Protein AF-A0A8J6Z1E7-F1 (afdb_monomer)

Foldseek 3Di:
DFFEAAEEECVVVDDPVVCVVVNHHYQFKWKADPPDIATEPPRADPVRVVVVCVVHPDHIDIDDGDPVSVVVVVVVVVVPGDYYDYDYDDPVVD

Solvent-accessible surface area (backbone atoms only — not comparable to full-atom values): 5698 Å² total; per-residue (Å²): 132,84,48,69,39,41,34,37,35,51,87,70,75,68,57,66,70,59,34,61,77,67,62,47,45,71,48,44,28,32,42,29,57,91,91,47,73,30,39,42,79,77,69,39,47,76,66,55,48,54,58,48,55,77,73,48,93,65,86,66,48,75,45,76,55,54,72,64,60,54,49,57,50,50,58,58,45,60,78,77,31,80,43,75,50,76,57,66,77,59,76,92,81,94

Mean predicted aligned error: 3.38 Å

Sequence (94 aa):
MKKIAWITDSTCYAEKDWLEAHHIHVVPLSVIFGEESFKEGEQITTEEFYERMKRTKTLPKTSQPSIGDFISLYERLAAEYEQGIAIHLSSGIS

pLDDT: mean 93.84, std 4.99, range [58.25, 98.38]

Structure (mmCIF, N/CA/C/O backbone):
data_AF-A0A8J6Z1E7-F1
#
_entry.id   AF-A0A8J6Z1E7-F1
#
loop_
_atom_site.group_PDB
_atom_site.id
_atom_site.type_symbol
_atom_site.label_atom_id
_atom_site.label_alt_id
_atom_site.label_comp_id
_atom_site.label_asym_id
_atom_site.label_entity_id
_atom_site.label_seq_id
_atom_site.pdbx_PDB_ins_code
_atom_site.Cartn_x
_atom_site.Cartn_y
_atom_site.Cartn_z
_atom_site.occupancy
_atom_site.B_iso_or_equiv
_atom_site.auth_seq_id
_atom_site.auth_comp_id
_atom_site.auth_asym_id
_atom_site.auth_atom_id
_atom_site.pdbx_PDB_model_num
ATOM 1 N N . MET A 1 1 ? -20.335 2.011 19.655 1.00 58.25 1 MET A N 1
ATOM 2 C CA . MET A 1 1 ? -19.693 0.966 18.825 1.00 58.25 1 MET A CA 1
ATOM 3 C C . MET A 1 1 ? -18.203 1.246 18.819 1.00 58.25 1 MET A C 1
ATOM 5 O O . MET A 1 1 ? -17.861 2.421 18.783 1.00 58.25 1 MET A O 1
ATOM 9 N N . LYS A 1 2 ? -17.347 0.220 18.895 1.00 74.06 2 LY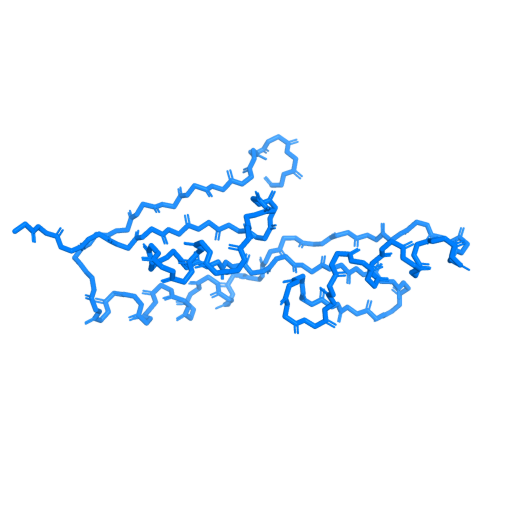S A N 1
ATOM 10 C CA . LYS A 1 2 ? -15.890 0.414 18.830 1.00 74.06 2 LYS A CA 1
ATOM 11 C C . LYS A 1 2 ? -15.506 0.946 17.452 1.00 74.06 2 LYS A C 1
ATOM 13 O O . LYS A 1 2 ? -16.015 0.439 16.452 1.00 74.06 2 LYS A O 1
ATOM 18 N N . LYS A 1 3 ? -14.647 1.963 17.392 1.00 91.56 3 LYS A N 1
ATOM 19 C CA . LYS A 1 3 ? -14.185 2.535 16.120 1.00 91.56 3 LYS A CA 1
ATOM 20 C C . LYS A 1 3 ? -13.125 1.605 15.515 1.00 91.56 3 LYS A C 1
ATOM 22 O O . LYS A 1 3 ? -12.072 1.409 16.120 1.00 91.56 3 LYS A O 1
ATOM 27 N N . ILE A 1 4 ? -13.427 1.017 14.357 1.00 96.50 4 ILE A N 1
ATOM 28 C CA . ILE A 1 4 ? -12.547 0.084 13.634 1.00 96.50 4 ILE A CA 1
ATOM 29 C C . ILE A 1 4 ? -11.818 0.846 12.526 1.00 96.50 4 ILE A C 1
ATOM 31 O O . ILE A 1 4 ? -12.463 1.528 11.732 1.00 96.50 4 ILE A O 1
ATO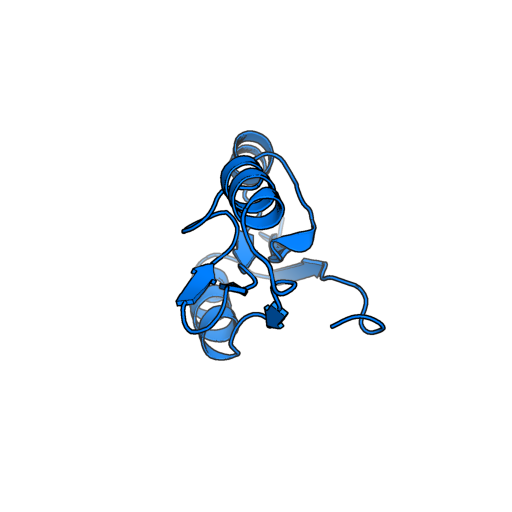M 35 N N . ALA A 1 5 ? -10.492 0.729 12.474 1.00 97.81 5 ALA A N 1
ATOM 36 C CA . ALA A 1 5 ? -9.692 1.152 11.335 1.00 97.81 5 ALA A CA 1
ATOM 37 C C . ALA A 1 5 ? -9.685 0.040 10.283 1.00 97.81 5 ALA A C 1
ATOM 39 O O . ALA A 1 5 ? -9.271 -1.085 10.570 1.00 97.81 5 ALA A O 1
ATOM 40 N N . TRP A 1 6 ? -10.122 0.358 9.069 1.00 97.94 6 TRP A N 1
ATOM 41 C CA . TRP A 1 6 ? -10.011 -0.535 7.921 1.00 97.94 6 TRP A CA 1
ATOM 42 C C . TRP A 1 6 ? -8.711 -0.238 7.192 1.00 97.94 6 TRP A C 1
ATOM 44 O O . TRP A 1 6 ? -8.481 0.903 6.795 1.00 97.94 6 TRP A O 1
ATOM 54 N N . ILE A 1 7 ? -7.856 -1.246 7.056 1.00 98.38 7 ILE A N 1
ATOM 55 C CA . ILE A 1 7 ? -6.545 -1.120 6.424 1.00 98.38 7 ILE A CA 1
ATOM 56 C C . ILE A 1 7 ? -6.464 -2.072 5.233 1.00 98.38 7 ILE A C 1
ATOM 58 O O . ILE A 1 7 ? -6.939 -3.207 5.294 1.00 98.38 7 ILE A O 1
ATOM 62 N N . THR A 1 8 ? -5.828 -1.623 4.161 1.00 97.50 8 THR A N 1
ATOM 63 C CA . THR A 1 8 ? -5.424 -2.469 3.039 1.00 97.50 8 THR A CA 1
ATOM 64 C C . THR A 1 8 ? -4.098 -1.977 2.457 1.00 97.50 8 THR A C 1
ATOM 66 O O . THR A 1 8 ? -3.446 -1.103 3.032 1.00 97.50 8 THR A O 1
ATOM 69 N N . ASP A 1 9 ? -3.670 -2.552 1.344 1.00 96.38 9 ASP A N 1
ATOM 70 C CA . ASP A 1 9 ? -2.507 -2.111 0.582 1.00 96.38 9 ASP A CA 1
ATOM 71 C C . ASP A 1 9 ? -2.900 -1.705 -0.849 1.00 96.38 9 ASP A C 1
ATOM 73 O O . ASP A 1 9 ? -4.051 -1.874 -1.267 1.00 96.38 9 ASP A O 1
ATOM 77 N N . SER A 1 10 ? -1.973 -1.093 -1.592 1.00 94.88 10 SER A N 1
ATOM 78 C CA . SER A 1 10 ? -2.263 -0.527 -2.922 1.00 94.88 10 SER A CA 1
ATOM 79 C C . SER A 1 10 ? -2.743 -1.557 -3.947 1.00 94.88 10 SER A C 1
ATOM 81 O O . SER A 1 10 ? -3.336 -1.173 -4.956 1.00 94.88 10 SER A O 1
ATOM 83 N N . THR A 1 11 ? -2.575 -2.857 -3.687 1.00 94.69 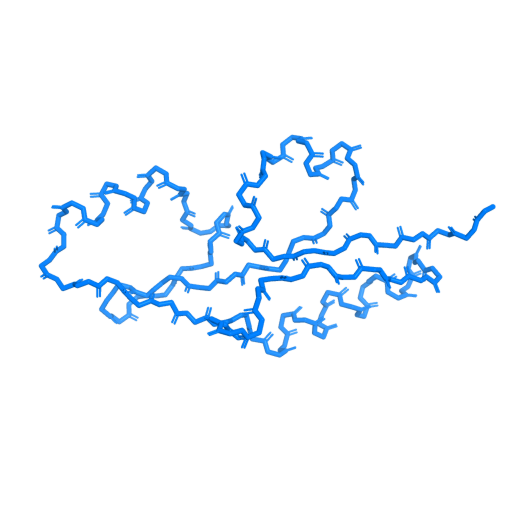11 THR A N 1
ATOM 84 C CA . THR A 1 11 ? -3.004 -3.916 -4.613 1.00 94.69 11 THR A CA 1
ATOM 85 C C . THR A 1 11 ? -4.515 -4.135 -4.645 1.00 94.69 11 THR A C 1
ATOM 87 O O . THR A 1 11 ? -5.010 -4.887 -5.485 1.00 94.69 11 THR A O 1
ATOM 90 N N . CYS A 1 12 ? -5.275 -3.465 -3.773 1.00 94.00 12 CYS A N 1
ATOM 91 C CA . CYS A 1 12 ? -6.73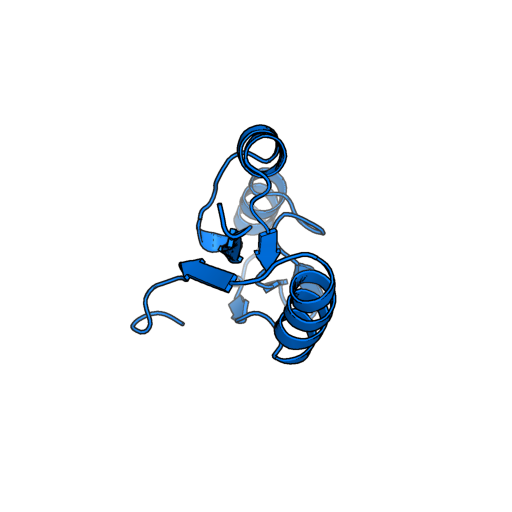5 -3.505 -3.812 1.00 94.00 12 CYS A CA 1
ATOM 92 C C . CYS A 1 12 ? -7.333 -2.808 -5.048 1.00 94.00 12 CYS A C 1
ATOM 94 O O . CYS A 1 12 ? -8.478 -3.097 -5.394 1.00 94.00 12 CYS A O 1
ATOM 96 N N . TYR A 1 13 ? -6.582 -1.899 -5.692 1.00 89.06 13 TYR A N 1
ATOM 97 C CA . TYR A 1 13 ? -7.018 -1.089 -6.842 1.00 89.06 13 TYR A CA 1
ATOM 98 C C . TYR A 1 13 ? -8.402 -0.435 -6.662 1.00 89.06 13 TYR A C 1
ATOM 100 O O . TYR A 1 13 ? -9.160 -0.282 -7.619 1.00 89.06 13 TYR A O 1
ATOM 108 N N . ALA A 1 14 ? -8.753 -0.065 -5.428 1.00 92.31 14 ALA A N 1
ATOM 109 C CA . ALA A 1 14 ? -9.993 0.640 -5.144 1.00 92.31 14 ALA A CA 1
ATOM 110 C C . ALA A 1 14 ? -9.876 2.125 -5.517 1.00 92.31 14 ALA A C 1
ATOM 112 O O . ALA A 1 14 ? -8.833 2.750 -5.322 1.00 92.31 14 ALA A O 1
ATOM 113 N N . GLU A 1 15 ? -10.973 2.696 -6.014 1.00 91.94 15 GLU A N 1
ATOM 114 C CA . GLU A 1 15 ? -11.052 4.116 -6.358 1.00 91.94 15 GLU A CA 1
ATOM 115 C C . GLU A 1 15 ? -10.795 5.000 -5.132 1.00 91.94 15 GLU A C 1
ATOM 117 O O . GLU A 1 15 ? -11.339 4.760 -4.046 1.00 91.94 15 GLU A O 1
ATOM 122 N N . LYS A 1 16 ? -10.005 6.062 -5.316 1.00 91.38 16 LYS A N 1
ATOM 123 C CA . LYS A 1 16 ? -9.597 6.967 -4.233 1.00 91.38 16 LYS A CA 1
ATOM 124 C C . LYS A 1 16 ? -10.795 7.563 -3.489 1.00 91.38 16 LYS A C 1
ATOM 126 O O . LYS A 1 16 ? -10.843 7.498 -2.264 1.00 91.38 16 LYS A O 1
ATOM 131 N N . ASP A 1 17 ? -11.793 8.050 -4.222 1.00 95.75 17 ASP A N 1
ATOM 132 C CA . ASP A 1 17 ? -12.999 8.649 -3.637 1.00 95.75 17 ASP A CA 1
ATOM 133 C C . ASP A 1 17 ? -13.781 7.641 -2.782 1.00 95.75 17 ASP A C 1
ATOM 135 O O . ASP A 1 17 ? -14.372 7.993 -1.760 1.00 95.75 17 ASP A O 1
ATOM 139 N N . TRP A 1 18 ? -13.764 6.361 -3.167 1.00 96.31 18 TRP A N 1
ATOM 140 C CA . TRP A 1 18 ? -14.420 5.302 -2.408 1.00 96.31 18 TRP A CA 1
ATOM 141 C C . TRP A 1 18 ? -13.664 4.990 -1.115 1.00 96.31 18 TRP A C 1
ATOM 143 O O . TRP A 1 18 ? -14.289 4.877 -0.058 1.00 96.31 18 TRP A O 1
ATOM 153 N N . LEU A 1 19 ? -12.333 4.899 -1.178 1.00 96.19 19 LEU A N 1
ATOM 154 C CA . LEU A 1 19 ? -11.476 4.706 -0.004 1.00 96.19 19 LEU A CA 1
ATOM 155 C C . LEU A 1 19 ? -11.654 5.845 1.009 1.00 96.19 19 LEU A C 1
ATOM 157 O O . LEU A 1 19 ? -11.843 5.590 2.201 1.00 96.19 1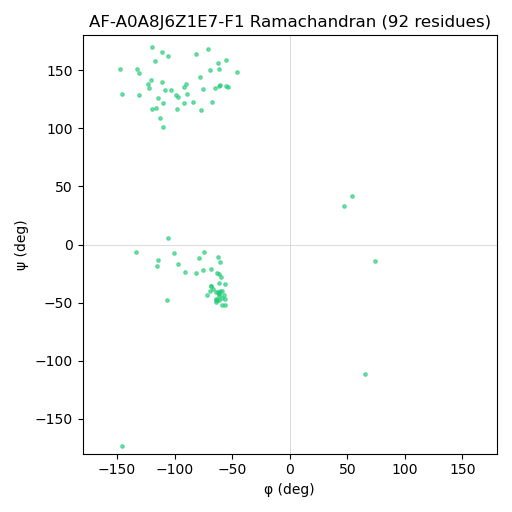9 LEU A O 1
ATOM 161 N N . GLU A 1 20 ? -11.659 7.091 0.531 1.00 95.94 20 GLU A N 1
ATOM 162 C CA . GLU A 1 20 ? -11.847 8.287 1.356 1.00 95.94 20 GLU A CA 1
ATOM 163 C C . GLU A 1 20 ? -13.239 8.323 2.001 1.00 95.94 20 GLU A C 1
ATOM 165 O O . GLU A 1 20 ? -13.346 8.515 3.216 1.00 95.94 20 GLU A O 1
ATOM 170 N N . ALA A 1 21 ? -14.297 8.058 1.226 1.00 97.44 21 ALA A N 1
ATOM 171 C CA . ALA A 1 21 ? -15.677 8.039 1.717 1.00 97.44 21 ALA A CA 1
ATOM 172 C C . ALA A 1 21 ? -15.930 6.977 2.803 1.00 97.44 21 ALA A C 1
ATOM 174 O O . ALA A 1 21 ? -16.833 7.143 3.625 1.00 97.44 21 ALA A O 1
ATOM 175 N N . HIS A 1 22 ? -15.140 5.900 2.824 1.00 96.62 22 HIS A N 1
ATOM 176 C CA . HIS A 1 22 ? -15.261 4.807 3.795 1.00 96.62 22 HIS A CA 1
ATOM 177 C C . HIS A 1 22 ? -14.165 4.821 4.872 1.00 96.62 22 HIS A C 1
ATOM 179 O O . HIS A 1 22 ? -14.118 3.910 5.700 1.00 96.62 22 HIS A O 1
ATOM 185 N N . HIS A 1 23 ? -13.308 5.849 4.897 1.00 95.88 23 HIS A N 1
ATOM 186 C CA . HIS A 1 23 ? -12.189 5.979 5.838 1.00 95.88 23 HIS A CA 1
ATOM 187 C C . HIS A 1 23 ? -11.252 4.756 5.852 1.00 95.88 23 HIS A C 1
ATOM 189 O O . HIS A 1 23 ? -10.823 4.300 6.919 1.00 95.88 23 HIS A O 1
ATOM 195 N N . ILE A 1 24 ? -10.949 4.218 4.670 1.00 97.69 24 ILE A N 1
ATOM 196 C CA . ILE A 1 24 ? -10.043 3.079 4.497 1.00 97.69 24 ILE A CA 1
ATOM 197 C C . ILE A 1 24 ? -8.617 3.599 4.324 1.00 97.69 24 ILE A C 1
ATOM 199 O O . ILE A 1 24 ? -8.349 4.476 3.505 1.00 97.69 24 ILE A O 1
ATOM 203 N N . HIS A 1 25 ? -7.694 3.045 5.104 1.00 97.31 25 HIS A N 1
ATOM 204 C CA . HIS A 1 25 ? -6.286 3.428 5.101 1.00 97.31 25 HIS A CA 1
ATOM 205 C C . HIS A 1 25 ? -5.495 2.471 4.214 1.00 97.31 25 HIS A C 1
ATOM 207 O O . HIS A 1 25 ? -5.554 1.257 4.402 1.00 97.31 25 HIS A O 1
ATOM 213 N N . VAL A 1 26 ? -4.743 3.011 3.261 1.00 96.88 26 VAL A N 1
ATOM 214 C CA . VAL A 1 26 ? -3.954 2.224 2.307 1.00 96.88 26 VAL A CA 1
ATOM 215 C C . VAL A 1 26 ? -2.472 2.360 2.631 1.00 96.88 26 VAL A C 1
ATOM 217 O O . VAL A 1 26 ? -1.984 3.470 2.834 1.00 96.88 26 VAL A O 1
ATOM 220 N N . VAL A 1 27 ? -1.755 1.236 2.667 1.00 96.94 27 VAL A N 1
ATOM 221 C CA . VAL A 1 27 ? -0.288 1.211 2.704 1.00 96.94 27 VAL A CA 1
ATOM 222 C C . VAL A 1 27 ? 0.234 0.969 1.282 1.00 96.94 27 VAL A C 1
ATOM 224 O O . VAL A 1 27 ? -0.038 -0.093 0.718 1.00 96.94 27 VAL A O 1
ATOM 227 N N . PRO A 1 28 ? 0.967 1.912 0.670 1.00 95.50 28 PRO A N 1
ATOM 228 C CA . PRO A 1 28 ? 1.396 1.762 -0.714 1.00 95.50 28 PRO A CA 1
ATOM 229 C C . PRO A 1 28 ? 2.547 0.760 -0.849 1.00 95.50 28 PRO A C 1
ATOM 231 O O . PRO A 1 28 ? 3.548 0.837 -0.129 1.00 95.50 28 PRO A O 1
ATOM 234 N N . LEU A 1 29 ? 2.441 -0.149 -1.818 1.00 95.62 29 LEU A N 1
ATOM 235 C CA . LEU A 1 29 ? 3.597 -0.870 -2.349 1.00 95.62 29 LEU A CA 1
ATOM 236 C C . LEU A 1 29 ? 4.456 0.084 -3.182 1.00 95.62 29 LEU A C 1
ATOM 238 O O . LEU A 1 29 ? 4.053 1.202 -3.515 1.00 95.62 29 LEU A O 1
ATOM 242 N N . SER A 1 30 ? 5.662 -0.365 -3.525 1.00 95.50 30 SER A N 1
ATOM 243 C CA . SER A 1 30 ? 6.526 0.361 -4.454 1.00 95.50 30 SER A CA 1
ATOM 244 C C . SER A 1 30 ? 6.680 -0.374 -5.779 1.00 95.50 30 SER A C 1
ATOM 246 O O . SER A 1 30 ? 6.878 -1.591 -5.814 1.00 95.50 30 SER A O 1
ATOM 248 N N . VAL A 1 31 ? 6.662 0.392 -6.866 1.00 95.56 31 VAL A N 1
ATOM 249 C CA . VAL A 1 31 ? 7.042 -0.043 -8.210 1.00 95.56 31 VAL A CA 1
ATOM 250 C C . VAL A 1 31 ? 8.425 0.498 -8.534 1.00 95.56 31 VAL A C 1
ATOM 252 O O . VAL A 1 31 ? 8.706 1.682 -8.357 1.00 95.56 31 VAL A O 1
ATOM 255 N N . ILE A 1 32 ? 9.281 -0.376 -9.052 1.00 95.56 32 ILE A N 1
ATOM 256 C CA . ILE A 1 32 ? 10.685 -0.097 -9.329 1.00 95.56 32 ILE A CA 1
ATOM 257 C C . ILE A 1 32 ? 10.930 -0.189 -10.836 1.00 95.56 32 ILE A C 1
ATOM 259 O O . ILE A 1 32 ? 10.811 -1.260 -11.441 1.00 95.56 32 ILE A O 1
ATOM 263 N N . PHE A 1 33 ? 11.325 0.933 -11.434 1.00 95.00 33 PHE A N 1
ATOM 264 C CA . PHE A 1 33 ? 11.768 1.036 -12.823 1.00 95.00 33 PHE A CA 1
ATOM 265 C C . PHE A 1 33 ? 13.273 1.315 -12.856 1.00 95.00 33 PHE A C 1
ATOM 267 O O . PHE A 1 33 ? 13.711 2.449 -12.679 1.00 95.00 33 PHE A O 1
ATOM 274 N N . GLY A 1 34 ? 14.080 0.281 -13.108 1.00 91.12 34 GLY A N 1
ATOM 275 C CA . GLY A 1 34 ? 15.538 0.416 -13.064 1.00 91.12 34 GLY A CA 1
ATOM 276 C C . GLY A 1 34 ? 16.016 0.724 -11.644 1.00 91.12 34 GLY A C 1
ATOM 277 O O . GLY A 1 34 ? 15.914 -0.138 -10.775 1.00 91.12 34 GLY A O 1
ATOM 278 N N . GLU A 1 35 ? 16.526 1.936 -11.428 1.00 91.69 35 GLU A N 1
ATOM 279 C CA . GLU A 1 35 ? 16.987 2.431 -10.119 1.00 91.69 35 GLU A CA 1
ATOM 280 C C . GLU A 1 35 ? 15.960 3.344 -9.428 1.00 91.69 35 GLU A C 1
ATOM 282 O O . GLU A 1 35 ? 16.137 3.722 -8.272 1.00 91.69 35 GLU A O 1
ATOM 287 N N . GLU A 1 36 ? 14.879 3.701 -10.121 1.00 93.88 36 GLU A N 1
ATOM 288 C CA . GLU A 1 36 ? 13.846 4.587 -9.596 1.00 93.88 36 GLU A CA 1
ATOM 289 C C . GLU A 1 36 ? 12.734 3.775 -8.921 1.00 93.88 36 GLU A C 1
ATOM 291 O O . GLU A 1 36 ? 12.256 2.787 -9.482 1.00 93.88 36 GLU A O 1
ATOM 296 N N . SER A 1 37 ? 12.295 4.215 -7.739 1.00 95.00 37 SER A N 1
ATOM 297 C CA . SER A 1 37 ? 11.229 3.586 -6.951 1.00 95.00 37 SER A CA 1
ATOM 298 C C . SER A 1 37 ? 10.100 4.580 -6.696 1.00 95.00 37 SER A C 1
ATOM 300 O O . SER A 1 37 ? 10.358 5.720 -6.310 1.00 95.00 37 SER A O 1
ATOM 302 N N . PHE A 1 38 ? 8.859 4.138 -6.884 1.00 95.69 38 PHE A N 1
ATOM 303 C CA . PHE A 1 38 ? 7.652 4.954 -6.767 1.00 95.69 38 PHE A CA 1
ATOM 304 C C . PHE A 1 38 ? 6.626 4.245 -5.892 1.00 95.69 38 PHE A C 1
ATOM 306 O O . PHE A 1 38 ? 6.284 3.099 -6.173 1.00 95.69 38 PHE A O 1
ATOM 313 N N . LYS A 1 39 ? 6.093 4.927 -4.877 1.00 95.06 39 LYS A N 1
ATOM 314 C CA . LYS A 1 39 ? 4.921 4.469 -4.125 1.00 95.06 39 LYS A CA 1
ATOM 315 C C . LYS A 1 39 ? 3.680 4.496 -5.015 1.00 95.06 39 LYS A C 1
ATOM 317 O O . LYS A 1 39 ? 3.328 5.544 -5.564 1.00 95.06 39 LYS A O 1
ATOM 322 N N . GLU A 1 40 ? 3.025 3.352 -5.165 1.00 94.00 40 GLU A N 1
ATOM 323 C CA . GLU A 1 40 ? 1.807 3.219 -5.967 1.00 94.00 40 GLU A CA 1
ATOM 324 C C . GLU A 1 40 ? 0.682 4.097 -5.418 1.00 94.00 40 GLU A C 1
ATOM 326 O O . GLU A 1 40 ? 0.470 4.164 -4.208 1.00 94.00 40 GLU A O 1
ATOM 331 N N . GLY A 1 41 ? -0.036 4.790 -6.304 1.00 89.25 41 GLY A N 1
ATOM 332 C CA . GLY A 1 41 ? -1.161 5.656 -5.935 1.00 89.25 41 GLY A CA 1
ATOM 333 C C . GLY A 1 41 ? -0.767 6.983 -5.274 1.00 89.25 41 GLY A C 1
ATOM 334 O O . GLY A 1 41 ? -1.593 7.892 -5.216 1.00 89.25 41 GLY A O 1
ATOM 335 N N . GLU A 1 42 ? 0.485 7.131 -4.826 1.00 92.06 42 GLU A N 1
ATOM 336 C CA . GLU A 1 42 ? 1.022 8.376 -4.257 1.00 92.06 42 GLU A CA 1
ATOM 337 C C . GLU A 1 42 ? 1.983 9.093 -5.212 1.00 92.06 42 GLU A C 1
ATOM 339 O O . GLU A 1 42 ? 1.887 10.303 -5.407 1.00 92.06 42 GLU A O 1
ATOM 344 N N . GLN A 1 43 ? 2.930 8.351 -5.789 1.00 95.62 43 GLN A N 1
ATOM 345 C CA . GLN A 1 43 ? 4.010 8.882 -6.630 1.00 95.62 43 GLN A CA 1
ATOM 346 C C . GLN A 1 43 ? 3.914 8.425 -8.087 1.00 95.62 43 GLN A C 1
ATOM 348 O O . GLN A 1 43 ? 4.628 8.957 -8.934 1.00 95.62 43 GLN A O 1
ATOM 353 N N . ILE A 1 44 ? 3.082 7.422 -8.367 1.00 94.12 44 ILE A N 1
ATOM 354 C CA . ILE A 1 44 ? 2.787 6.948 -9.717 1.00 94.12 44 ILE A CA 1
ATOM 355 C C . ILE A 1 44 ? 1.329 6.497 -9.787 1.00 94.12 44 ILE A C 1
ATOM 357 O O . ILE A 1 44 ? 0.877 5.717 -8.940 1.00 94.12 44 ILE A O 1
ATOM 361 N N . THR A 1 45 ? 0.585 6.982 -10.781 1.00 91.88 45 THR A N 1
ATOM 362 C CA . THR A 1 45 ? -0.781 6.497 -11.029 1.00 91.88 45 THR A CA 1
ATOM 363 C C . THR A 1 45 ? -0.772 5.195 -11.824 1.00 91.88 45 THR A C 1
ATOM 365 O O . THR A 1 45 ? 0.219 4.823 -12.460 1.00 91.88 45 THR A O 1
ATOM 368 N N . THR A 1 46 ? -1.900 4.488 -11.826 1.00 89.50 46 THR A N 1
ATOM 369 C CA . THR A 1 46 ? -2.076 3.284 -12.643 1.00 89.50 46 THR A CA 1
ATOM 370 C C . THR A 1 46 ? -1.883 3.585 -14.134 1.00 89.50 46 THR A C 1
ATOM 372 O O . THR A 1 46 ? -1.223 2.821 -14.840 1.00 89.50 46 THR A O 1
ATOM 375 N N . GLU A 1 47 ? -2.380 4.721 -14.622 1.00 91.50 47 GLU A N 1
ATOM 376 C CA . GLU A 1 47 ? -2.210 5.162 -16.011 1.00 91.50 47 GLU A CA 1
ATOM 377 C C . GLU A 1 47 ? -0.737 5.423 -16.342 1.00 91.50 47 GLU A C 1
ATOM 379 O O . GLU A 1 47 ? -0.231 4.929 -17.354 1.00 91.50 47 GLU A O 1
ATOM 384 N N . GLU A 1 48 ? -0.032 6.157 -15.479 1.00 93.31 48 GLU A N 1
ATOM 385 C CA . GLU A 1 48 ? 1.394 6.457 -15.641 1.00 93.31 48 GLU A CA 1
ATOM 386 C C . GLU A 1 48 ? 2.245 5.186 -15.627 1.00 93.31 48 GLU A C 1
ATOM 388 O O . GLU A 1 48 ? 3.160 5.038 -16.444 1.00 93.31 48 GLU A O 1
ATOM 393 N N . PHE A 1 49 ? 1.919 4.241 -14.744 1.00 93.31 49 PHE A N 1
ATOM 394 C CA . PHE A 1 49 ? 2.553 2.930 -14.692 1.00 93.31 49 PHE A CA 1
ATOM 395 C C . PHE A 1 49 ? 2.441 2.197 -16.029 1.00 93.31 49 PHE A C 1
ATOM 397 O O . PHE A 1 49 ? 3.460 1.770 -16.582 1.00 93.31 49 PHE A O 1
ATOM 404 N N . TYR A 1 50 ? 1.233 2.088 -16.588 1.00 92.06 50 TYR A N 1
ATOM 405 C CA . TYR A 1 50 ? 1.028 1.407 -17.867 1.00 92.06 50 TYR A CA 1
ATOM 406 C C . TYR A 1 50 ? 1.687 2.147 -19.037 1.00 92.06 50 TYR A C 1
ATOM 408 O O . TYR A 1 50 ? 2.267 1.503 -19.916 1.00 92.06 50 TYR A O 1
ATOM 416 N N . GLU A 1 51 ? 1.665 3.480 -19.057 1.00 94.19 51 GLU A N 1
ATOM 417 C CA . GLU A 1 51 ? 2.366 4.264 -20.080 1.00 94.19 51 GLU A CA 1
ATOM 418 C C . GLU A 1 51 ? 3.886 4.084 -20.016 1.00 94.19 51 GLU A C 1
ATOM 420 O O . GLU A 1 51 ? 4.541 3.927 -21.053 1.00 94.19 51 GLU A O 1
ATOM 425 N N . ARG A 1 52 ? 4.462 4.044 -18.812 1.00 93.06 52 ARG A N 1
ATOM 426 C CA . ARG A 1 52 ? 5.895 3.800 -18.620 1.00 93.06 52 ARG A CA 1
ATOM 427 C C . ARG A 1 52 ? 6.270 2.364 -18.970 1.00 93.06 52 ARG A C 1
ATOM 429 O O . ARG A 1 52 ? 7.281 2.154 -19.640 1.00 93.06 52 ARG A O 1
ATOM 436 N N . MET A 1 53 ? 5.438 1.388 -18.603 1.00 93.06 53 MET A N 1
ATOM 437 C CA . MET A 1 53 ? 5.635 -0.027 -18.930 1.00 93.06 53 MET A CA 1
ATOM 438 C C . MET A 1 53 ? 5.740 -0.256 -20.443 1.00 93.06 53 MET A C 1
ATOM 440 O O . MET A 1 53 ? 6.649 -0.955 -20.881 1.00 93.06 53 MET A O 1
ATOM 444 N N . LYS A 1 54 ? 4.887 0.389 -21.254 1.00 92.88 54 LYS A N 1
ATOM 445 C CA . LYS A 1 54 ? 4.931 0.292 -22.729 1.00 92.88 54 LYS A CA 1
ATOM 446 C C . LYS A 1 54 ? 6.255 0.768 -23.338 1.00 92.88 54 LYS A C 1
ATOM 448 O O . LYS A 1 54 ? 6.612 0.345 -24.435 1.00 92.88 54 LYS A O 1
ATOM 453 N N . ARG A 1 55 ? 6.955 1.688 -22.670 1.00 91.25 55 ARG A N 1
ATOM 454 C CA . ARG A 1 55 ? 8.175 2.342 -23.182 1.00 91.25 55 ARG A CA 1
ATOM 455 C C . ARG A 1 55 ? 9.458 1.697 -22.668 1.00 91.25 55 ARG A C 1
ATOM 457 O O . ARG A 1 55 ? 10.532 1.931 -23.220 1.00 91.25 55 ARG A O 1
ATOM 464 N N . THR A 1 56 ? 9.355 0.912 -21.606 1.00 87.62 56 THR A N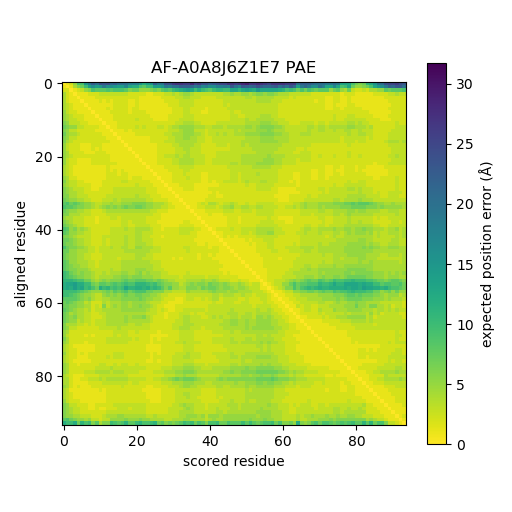 1
ATOM 465 C CA . THR A 1 56 ? 10.494 0.342 -20.902 1.00 87.62 56 THR A CA 1
ATOM 466 C C . THR A 1 56 ? 10.874 -1.019 -21.489 1.00 87.62 56 THR A C 1
ATOM 468 O O . THR A 1 56 ? 10.021 -1.844 -21.801 1.00 87.62 56 THR A O 1
ATOM 471 N N . LYS A 1 57 ? 12.180 -1.273 -21.641 1.00 87.44 57 LYS A N 1
ATOM 472 C CA . LYS A 1 57 ? 12.696 -2.543 -22.190 1.00 87.44 57 LYS A CA 1
ATOM 473 C C . LYS A 1 57 ? 12.760 -3.674 -21.160 1.00 87.44 57 LYS A C 1
ATOM 475 O O . LYS A 1 57 ? 12.750 -4.840 -21.538 1.00 87.44 57 LYS A O 1
ATOM 480 N N . THR A 1 58 ? 12.857 -3.327 -19.880 1.00 89.12 58 THR A N 1
ATOM 481 C CA . THR A 1 58 ? 13.038 -4.267 -18.769 1.00 89.12 58 THR A CA 1
ATOM 482 C C . THR A 1 58 ? 11.814 -4.235 -17.878 1.00 89.12 58 THR A C 1
ATOM 484 O O . THR A 1 58 ? 11.458 -3.169 -17.397 1.00 89.12 58 THR A O 1
ATOM 487 N N . LEU A 1 59 ? 11.193 -5.382 -17.610 1.00 92.00 59 LEU A N 1
ATOM 488 C CA . LEU A 1 59 ? 10.004 -5.413 -16.760 1.00 92.00 59 LEU A CA 1
ATOM 489 C C . LEU A 1 59 ? 10.260 -4.731 -15.402 1.00 92.00 59 LEU A C 1
ATOM 491 O O . LEU A 1 59 ? 11.316 -4.968 -14.799 1.00 92.00 59 LEU A O 1
ATOM 495 N N . PRO A 1 60 ? 9.321 -3.888 -14.930 1.00 93.19 60 PRO A N 1
ATOM 496 C CA . PRO A 1 60 ? 9.424 -3.305 -13.606 1.00 93.19 60 PRO A CA 1
ATOM 497 C C . PRO A 1 60 ? 9.385 -4.404 -12.548 1.00 93.19 60 PRO A C 1
ATOM 499 O O . PRO A 1 60 ? 8.850 -5.495 -12.765 1.00 93.19 60 PRO A O 1
ATOM 502 N N . LYS A 1 61 ? 9.952 -4.099 -11.388 1.00 94.12 61 LYS A N 1
ATOM 503 C CA . LYS A 1 61 ? 9.828 -4.935 -10.194 1.00 94.12 61 LYS A CA 1
ATOM 504 C C . LYS A 1 61 ? 8.873 -4.271 -9.219 1.00 94.12 61 LYS A C 1
ATOM 506 O O . LYS A 1 61 ? 8.626 -3.072 -9.307 1.00 94.12 61 LYS A O 1
ATOM 511 N N . THR A 1 62 ? 8.383 -5.046 -8.271 1.00 93.25 62 THR A N 1
ATOM 512 C CA . THR A 1 62 ? 7.643 -4.531 -7.125 1.00 93.25 62 THR A CA 1
ATOM 513 C C . THR A 1 62 ? 8.404 -4.843 -5.847 1.00 93.25 62 THR A C 1
ATOM 515 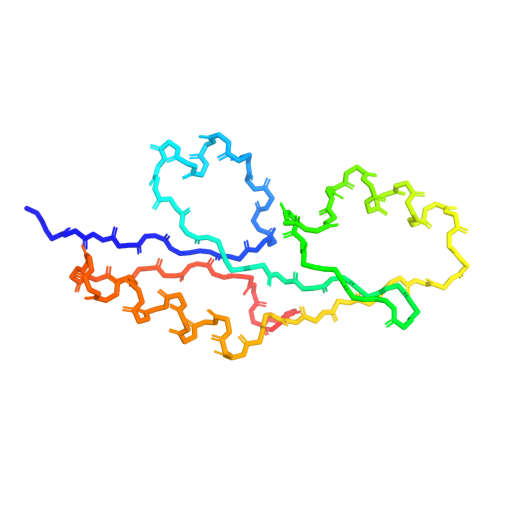O O . THR A 1 62 ? 9.231 -5.760 -5.800 1.00 93.25 62 THR A O 1
ATOM 518 N N . SER A 1 63 ? 8.126 -4.074 -4.804 1.00 93.31 63 SER A N 1
ATOM 519 C CA . SER A 1 63 ? 8.457 -4.448 -3.436 1.00 93.31 63 SER A CA 1
ATOM 520 C C . SER A 1 63 ? 7.240 -4.261 -2.546 1.00 93.31 63 SER A C 1
ATOM 522 O O . SER A 1 63 ? 6.449 -3.334 -2.740 1.00 93.31 63 SER A O 1
ATOM 524 N N . GLN A 1 64 ? 7.137 -5.116 -1.532 1.00 93.06 64 GLN A N 1
ATOM 525 C CA . GLN A 1 64 ? 6.212 -4.914 -0.423 1.00 93.06 64 GLN A CA 1
ATOM 526 C C . GLN A 1 64 ? 6.436 -3.540 0.236 1.00 93.06 64 GLN A C 1
ATOM 528 O O . GLN A 1 64 ? 7.538 -2.979 0.120 1.00 93.06 64 GLN A O 1
ATOM 533 N N . PRO A 1 65 ? 5.439 -2.999 0.957 1.00 92.94 65 PRO A N 1
ATOM 534 C CA . PRO A 1 65 ? 5.650 -1.789 1.730 1.00 92.94 65 PRO A CA 1
ATOM 535 C C . PRO A 1 65 ? 6.722 -2.010 2.792 1.00 92.94 65 PRO A C 1
ATOM 537 O O . PRO A 1 65 ? 6.913 -3.127 3.293 1.00 92.94 65 PRO A O 1
ATOM 540 N N . SER A 1 66 ? 7.429 -0.943 3.156 1.00 92.75 66 SER A N 1
ATOM 541 C CA . SER A 1 66 ? 8.437 -1.058 4.200 1.00 92.75 66 SER A CA 1
ATOM 542 C C . SER A 1 66 ? 7.770 -1.299 5.556 1.00 92.75 66 SER A C 1
ATOM 544 O O . SER A 1 66 ? 6.669 -0.822 5.829 1.00 92.75 66 SER A O 1
ATOM 546 N N . ILE A 1 67 ? 8.464 -2.002 6.454 1.00 93.06 67 ILE A N 1
ATOM 547 C CA . ILE A 1 67 ? 8.001 -2.171 7.841 1.00 93.06 67 ILE A CA 1
ATOM 548 C C . ILE A 1 67 ? 7.785 -0.800 8.509 1.00 93.06 67 ILE A C 1
ATOM 550 O O . ILE A 1 67 ? 6.861 -0.643 9.301 1.00 93.06 67 ILE A O 1
ATOM 554 N N . GLY A 1 68 ? 8.600 0.202 8.159 1.00 95.44 68 GLY A N 1
ATOM 555 C CA . GLY A 1 68 ? 8.454 1.570 8.655 1.00 95.44 68 GLY A CA 1
ATOM 556 C C . GLY A 1 68 ? 7.123 2.212 8.262 1.00 95.44 68 GLY A C 1
ATOM 557 O O . GLY A 1 68 ? 6.480 2.816 9.116 1.00 95.44 68 GLY A O 1
ATOM 558 N N . ASP A 1 69 ? 6.670 2.019 7.018 1.00 94.44 69 ASP A N 1
ATOM 559 C CA . ASP A 1 69 ? 5.377 2.541 6.552 1.00 94.44 69 ASP A CA 1
ATOM 560 C C . ASP A 1 69 ? 4.212 1.945 7.358 1.00 94.44 69 ASP A C 1
ATOM 562 O O . ASP A 1 69 ? 3.314 2.670 7.791 1.00 94.44 69 ASP A O 1
ATOM 566 N N . PHE A 1 70 ? 4.260 0.636 7.632 1.00 95.81 70 PHE A N 1
ATOM 567 C CA . PHE A 1 70 ? 3.273 -0.027 8.487 1.00 95.81 70 PHE A CA 1
ATOM 568 C C . PHE A 1 70 ? 3.289 0.508 9.919 1.00 95.81 70 PHE A C 1
ATOM 570 O O . PHE A 1 70 ? 2.230 0.824 10.458 1.00 95.81 70 PHE A O 1
ATOM 577 N N . ILE A 1 71 ? 4.472 0.627 10.534 1.00 96.94 71 ILE A N 1
ATOM 578 C CA . ILE A 1 71 ? 4.611 1.134 11.907 1.00 96.94 71 ILE A CA 1
ATOM 579 C C . ILE A 1 71 ? 4.031 2.544 12.004 1.00 96.94 71 ILE A C 1
ATOM 581 O O . ILE A 1 71 ? 3.158 2.783 12.835 1.00 96.94 71 ILE A O 1
ATOM 585 N N . SER A 1 72 ? 4.446 3.455 11.120 1.00 96.62 72 SER A N 1
ATOM 586 C CA . SER A 1 72 ? 3.966 4.839 11.135 1.00 96.62 72 SER A CA 1
ATOM 587 C C . SER A 1 72 ? 2.452 4.936 10.937 1.00 96.62 72 SER A C 1
ATOM 589 O O . SER A 1 72 ? 1.792 5.726 11.617 1.00 96.62 72 SER A O 1
ATOM 591 N N . LEU A 1 73 ? 1.873 4.122 10.045 1.00 96.81 73 LEU A N 1
ATOM 592 C CA . LEU A 1 73 ? 0.422 4.078 9.881 1.00 96.81 73 LEU A CA 1
ATOM 593 C C . LEU A 1 73 ? -0.265 3.578 11.157 1.00 96.81 73 LEU A C 1
ATOM 595 O O . LEU A 1 73 ? -1.213 4.202 11.631 1.00 96.81 73 LEU A O 1
ATOM 599 N N . TYR A 1 74 ? 0.192 2.461 11.713 1.00 97.25 74 TYR A N 1
ATOM 600 C CA . TYR A 1 74 ? -0.456 1.833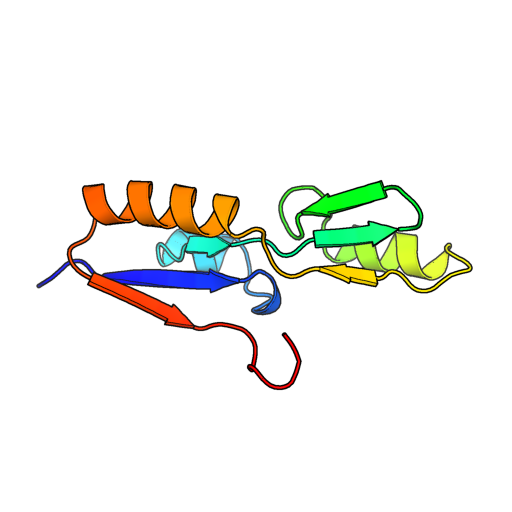 12.861 1.00 97.25 74 TYR A CA 1
ATOM 601 C C . TYR A 1 74 ? -0.333 2.656 14.136 1.00 97.25 74 TYR A C 1
ATOM 603 O O . TYR A 1 74 ? -1.306 2.729 14.880 1.00 97.25 74 TYR A O 1
ATOM 611 N N . GLU A 1 75 ? 0.786 3.340 14.362 1.00 97.06 75 GLU A N 1
ATOM 612 C CA . GLU A 1 75 ? 0.933 4.284 15.476 1.00 97.06 75 GLU A CA 1
ATOM 613 C C . GLU A 1 75 ? -0.074 5.434 15.374 1.00 97.06 75 GLU A C 1
ATOM 615 O O . GLU A 1 75 ? -0.744 5.761 16.357 1.00 97.06 75 GLU A O 1
ATOM 620 N N . ARG A 1 76 ? -0.255 6.000 14.173 1.00 96.94 76 ARG A N 1
ATOM 621 C CA . ARG A 1 76 ? -1.268 7.035 13.925 1.00 96.94 76 ARG A CA 1
ATOM 622 C C . ARG A 1 76 ? -2.681 6.509 14.180 1.00 96.94 76 ARG A C 1
ATOM 624 O O . ARG A 1 76 ? -3.462 7.152 14.875 1.00 96.94 76 ARG A O 1
ATOM 631 N N . LEU A 1 77 ? -3.012 5.331 13.649 1.00 97.06 77 LEU A N 1
ATOM 632 C CA . LEU A 1 77 ? -4.345 4.743 13.802 1.00 97.06 77 LEU A CA 1
ATOM 633 C C . LEU A 1 77 ? -4.640 4.323 15.244 1.00 97.06 77 LEU A C 1
ATOM 635 O O . LEU A 1 77 ? -5.768 4.489 15.698 1.00 97.06 77 LEU A O 1
ATOM 639 N N . ALA A 1 78 ? -3.647 3.841 15.989 1.00 96.19 78 ALA A N 1
ATOM 640 C CA . ALA A 1 78 ? -3.807 3.455 17.389 1.00 96.19 78 ALA A CA 1
ATOM 641 C C . ALA A 1 78 ? -4.193 4.636 18.297 1.00 96.19 78 ALA A C 1
ATOM 643 O O . ALA A 1 78 ? -4.825 4.429 19.330 1.00 96.19 78 ALA A O 1
ATOM 644 N N . ALA A 1 79 ? -3.861 5.873 17.911 1.00 95.31 79 ALA A N 1
ATOM 645 C CA . ALA A 1 79 ? -4.298 7.071 18.627 1.00 95.31 79 ALA A CA 1
ATOM 646 C C . ALA A 1 79 ? -5.781 7.416 18.383 1.00 95.31 79 ALA A C 1
ATOM 648 O O . ALA A 1 79 ? -6.392 8.127 19.180 1.00 95.31 79 ALA A O 1
ATOM 649 N N . GLU A 1 80 ? -6.366 6.930 17.285 1.00 94.06 80 GLU A N 1
ATOM 650 C CA . GLU A 1 80 ? -7.686 7.343 16.799 1.00 94.06 80 GLU A CA 1
ATOM 651 C C . GLU A 1 80 ? -8.744 6.230 16.810 1.00 94.06 80 GLU A C 1
ATOM 653 O O . GLU A 1 80 ? -9.935 6.539 16.687 1.00 94.06 80 GLU A O 1
ATOM 658 N N . TYR A 1 81 ? -8.334 4.962 16.884 1.00 96.75 81 TYR A N 1
ATOM 659 C CA . TYR A 1 81 ? -9.173 3.774 16.714 1.00 96.75 81 TYR A CA 1
ATOM 660 C C . TYR A 1 81 ? -8.917 2.749 17.825 1.00 96.75 81 TYR A C 1
ATOM 662 O O . TYR A 1 81 ? -7.818 2.642 18.357 1.00 96.75 81 TYR A O 1
ATOM 670 N N . GLU A 1 82 ? -9.935 1.954 18.156 1.00 95.81 82 GLU A N 1
ATOM 671 C CA . GLU A 1 82 ? -9.837 0.923 19.201 1.00 95.81 82 GLU A CA 1
ATOM 672 C C . GLU A 1 82 ? -9.391 -0.439 18.654 1.00 95.81 82 GLU A C 1
ATOM 674 O O . GLU A 1 82 ? -8.932 -1.300 19.405 1.00 95.81 82 GLU A O 1
ATOM 679 N N . GLN A 1 83 ? -9.612 -0.675 17.360 1.00 96.25 83 GLN A N 1
ATOM 680 C CA . GLN A 1 83 ? -9.349 -1.942 16.680 1.00 96.25 83 GLN A CA 1
ATOM 681 C C . GLN A 1 83 ? -8.944 -1.672 15.231 1.00 96.25 83 GLN A C 1
ATOM 683 O O . GLN A 1 83 ? -9.407 -0.701 14.635 1.00 96.25 83 GLN A O 1
ATOM 688 N N . GLY A 1 84 ? -8.127 -2.550 14.653 1.00 96.56 84 GLY A N 1
ATOM 689 C CA . GLY A 1 84 ? -7.772 -2.526 13.236 1.00 96.56 84 GLY A CA 1
ATOM 690 C C . GLY A 1 84 ? -8.119 -3.851 12.567 1.00 96.56 84 GLY A C 1
ATOM 691 O O . GLY A 1 84 ? -7.883 -4.912 13.146 1.00 96.56 84 GLY A O 1
ATOM 692 N N . ILE A 1 85 ? -8.673 -3.789 11.359 1.00 97.62 85 ILE A N 1
ATOM 693 C CA . ILE A 1 85 ? -8.823 -4.941 10.469 1.00 97.62 85 ILE A CA 1
ATOM 694 C C . ILE A 1 85 ? -8.039 -4.626 9.203 1.00 97.62 85 ILE A C 1
ATOM 696 O O . ILE A 1 85 ? -8.362 -3.673 8.496 1.00 97.62 85 ILE A O 1
ATOM 700 N N . ALA A 1 86 ? -7.013 -5.430 8.940 1.00 97.50 86 ALA A N 1
ATOM 701 C CA . ALA A 1 86 ? -6.145 -5.272 7.788 1.00 97.50 86 ALA A CA 1
ATOM 702 C C . ALA A 1 86 ? -6.376 -6.415 6.793 1.00 97.50 86 ALA A C 1
ATOM 704 O O . ALA A 1 86 ? -6.257 -7.589 7.152 1.00 97.50 86 ALA A O 1
ATOM 705 N N . ILE A 1 87 ? -6.744 -6.066 5.562 1.00 97.50 87 ILE A N 1
ATOM 706 C CA . ILE A 1 87 ? -6.953 -7.003 4.457 1.00 97.50 87 ILE A CA 1
ATOM 707 C C . ILE A 1 87 ? -5.867 -6.732 3.427 1.00 97.50 87 ILE A C 1
ATOM 709 O O . ILE A 1 87 ? -5.889 -5.701 2.756 1.00 97.50 87 ILE A O 1
ATOM 713 N N . HIS A 1 88 ? -4.928 -7.664 3.324 1.00 96.38 88 HIS A N 1
ATOM 714 C CA . HIS A 1 88 ? -3.765 -7.540 2.458 1.00 96.38 88 HIS A CA 1
ATOM 715 C C . HIS A 1 88 ? -3.805 -8.508 1.288 1.00 96.38 88 HIS A C 1
ATOM 717 O O . HIS A 1 88 ? -4.572 -9.479 1.277 1.00 96.38 88 HIS A O 1
ATOM 723 N N . LEU A 1 89 ? -2.930 -8.236 0.326 1.00 95.69 89 LEU A N 1
ATOM 724 C CA . LEU A 1 89 ? -2.569 -9.167 -0.727 1.00 95.69 89 LEU A CA 1
ATOM 725 C C . LEU A 1 89 ? -2.287 -10.574 -0.166 1.00 95.69 89 LEU A C 1
ATOM 727 O O . LEU A 1 89 ? -1.808 -10.749 0.955 1.00 95.69 89 LEU A O 1
ATOM 731 N N . SER A 1 90 ? -2.586 -11.599 -0.965 1.00 96.62 90 SER A N 1
ATOM 732 C CA . SER A 1 90 ? -2.333 -12.992 -0.596 1.00 96.62 90 SER A CA 1
ATOM 733 C C . SER A 1 90 ? -0.865 -13.236 -0.230 1.00 96.62 90 SER A C 1
ATOM 735 O O . SER A 1 90 ? 0.038 -12.881 -0.985 1.00 96.62 90 SER A O 1
ATOM 737 N N . SER A 1 91 ? -0.647 -13.982 0.858 1.00 94.56 91 SER A N 1
ATOM 738 C CA . SER A 1 91 ? 0.685 -14.406 1.310 1.00 94.56 91 SER A CA 1
ATOM 739 C C . SER A 1 91 ? 1.441 -15.309 0.324 1.00 94.56 91 SER A C 1
ATOM 741 O O . SER A 1 91 ? 2.617 -15.604 0.516 1.00 94.56 91 SER A O 1
ATOM 743 N N . GLY A 1 92 ? 0.769 -15.810 -0.720 1.00 95.94 92 GLY A N 1
ATOM 744 C CA . GLY A 1 92 ? 1.405 -16.593 -1.782 1.00 95.94 92 GLY A CA 1
ATOM 745 C C . GLY A 1 92 ? 2.148 -15.745 -2.816 1.00 95.94 92 GLY A C 1
ATOM 746 O O . GLY A 1 92 ? 2.868 -16.304 -3.641 1.00 95.94 92 GLY A O 1
ATOM 747 N N . ILE A 1 93 ? 1.952 -14.424 -2.804 1.00 91.50 93 ILE A N 1
ATOM 748 C CA . ILE A 1 93 ? 2.504 -13.495 -3.801 1.00 91.50 93 ILE A CA 1
ATOM 749 C C . ILE A 1 93 ? 3.151 -12.245 -3.185 1.00 91.50 93 ILE A C 1
ATOM 751 O O . ILE A 1 93 ? 3.777 -11.488 -3.927 1.00 91.50 93 ILE A O 1
ATOM 755 N N . SER A 1 94 ? 3.054 -12.047 -1.863 1.00 84.75 94 SER A N 1
ATOM 756 C CA . SER A 1 94 ? 3.838 -11.071 -1.092 1.00 84.75 94 SER A CA 1
ATOM 757 C C . SER A 1 94 ? 3.952 -11.454 0.378 1.00 84.75 94 SER A C 1
ATOM 759 O O . SER A 1 94 ? 3.105 -12.232 0.863 1.00 84.75 94 SER A O 1
#

Secondary structure (DSSP, 8-state):
---EEEEEEGGG---HHHHHHTTEEEEPPEEEETTEEEEBTTTB-HHHHHHHHHH-SS--EEEPPPHHHHHHHHHHHHTT-SEEEEE-S-TTT-

Nearest PDB structures (foldseek):
  3fys-assembly1_A  TM=9.594E-01  e=1.315E-08  Bacillus subtilis
  2dt8-assembly1_A  TM=8.917E-01  e=1.420E-07  Thermus thermophilus HB8
  2g7z-assembly3_A  TM=9.338E-01  e=9.660E-07  Streptococcus pyogenes M1 GAS
  2g7z-assembly3_B-2  TM=9.337E-01  e=9.660E-0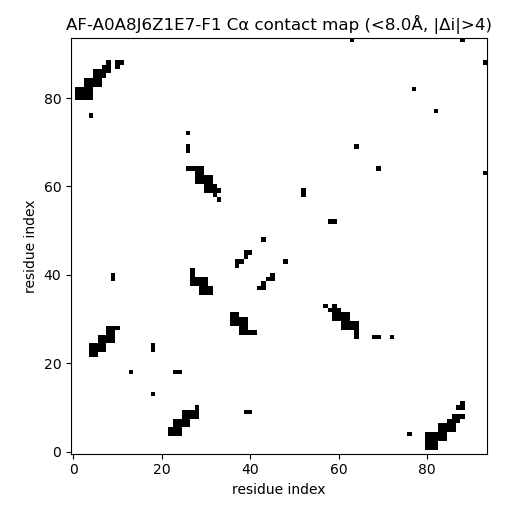7  Streptococcus pyogenes M1 GAS
  6dke-assembly1_A  TM=8.632E-01  e=3.829E-07  Streptococcus pneumoniae

Radius of gyration: 14.87 Å; Cα contacts (8 Å, |Δi|>4): 117; chains: 1; bounding box: 37×26×42 Å